Protein AF-A0A1W0WW87-F1 (afdb_monomer)

Mean predicted aligned error: 3.77 Å

pLDDT: mean 93.61, std 10.42, range [46.66, 98.69]

Foldseek 3Di:
DKEKEKEAAPPPDDPVRQVVVQVVQLCVVVVVVDDSVLRHYHYHHDDQVVDDDPRDGDNPDIDIDMDDDDDPPDD

Organism: Hypsibius exemplaris (NCBI:txid2072580)

Secondary structure (DSSP, 8-state):
-EEEEEEE-TTS--HHHHHHHHHHHHHHHHTTT--GGG-EEEEEE--GGG-EETTEE-SS-EEEEEEE-------

Sequence (75 aa):
MPLHRIFHNPETFSPTAKEGLASTITNIYTDRGLPPFYAVVLFLPLETDLFFVGGKATDQFVRFVVQHLARPTWR

InterPro domains:
  IPR014347 Tautomerase/MIF superfamily [G3DSA:3.30.429.10] (1-74)
  IPR028116 Tautomerase, cis-CaaD-like [PF14832] (1-71)

Radius of gyration: 15.05 Å; Cα contacts (8 Å, |Δi|>4): 99; chains: 1; bounding box: 34×17×48 Å

Nearest PDB structures (foldseek):
  3c6v-assembly1_C  TM=9.126E-01  e=9.077E-05  Aspergillus fumigatus Af293
  6vvm-assembly1_C  TM=7.699E-01  e=1.422E-02  Caballeronia cordobensis
  4lkb-assembly1_B  TM=7.042E-01  e=1.422E-02  Nostoc sp. PCC 7120 = FACHB-418
  6vvn-assembly1_C  TM=8.240E-01  e=4.540E-02  Caballeronia arationis
  7yxv-assembly1_A  TM=6.520E-01  e=3.227E-02  Acinetobacter baumannii

Solvent-accessible surface area (backbone atoms only — not comparable to full-atom values): 4506 Å² total; per-residue (Å²): 74,43,38,38,40,36,37,28,31,70,84,75,59,54,74,67,54,50,51,53,49,47,50,55,57,27,45,68,42,39,81,70,74,42,66,57,89,41,51,42,73,44,83,42,68,43,60,41,92,76,39,67,62,97,87,37,66,49,66,89,54,74,47,82,46,77,45,72,52,75,80,83,82,83,125

Structure (mmCIF, N/CA/C/O backbone):
data_AF-A0A1W0WW87-F1
#
_entry.id   AF-A0A1W0WW87-F1
#
loop_
_atom_site.group_PDB
_atom_site.id
_atom_site.type_symbol
_atom_site.label_atom_id
_atom_site.label_alt_id
_atom_site.label_comp_id
_atom_site.label_asym_id
_atom_site.label_entity_id
_atom_site.label_seq_id
_atom_site.pdbx_PDB_ins_code
_atom_site.Cartn_x
_atom_site.Cartn_y
_atom_site.Cartn_z
_atom_site.occupancy
_atom_site.B_iso_or_equiv
_atom_site.auth_seq_id
_atom_site.auth_comp_id
_atom_site.auth_asym_id
_atom_site.auth_atom_id
_atom_site.pdbx_PDB_model_num
ATOM 1 N N . MET A 1 1 ? -0.881 0.664 -16.283 1.00 91.19 1 MET A N 1
ATOM 2 C CA . MET A 1 1 ? -0.646 1.591 -15.153 1.00 91.19 1 MET A CA 1
ATOM 3 C C . MET A 1 1 ? -1.306 1.024 -13.904 1.00 91.19 1 MET A C 1
ATOM 5 O O . MET A 1 1 ? -2.534 1.053 -13.839 1.00 91.19 1 MET A O 1
ATOM 9 N N . PRO A 1 2 ? -0.538 0.383 -13.010 1.00 95.12 2 PRO A N 1
ATOM 10 C CA . PRO A 1 2 ? -1.054 -0.146 -11.752 1.00 95.12 2 PRO A CA 1
ATOM 11 C C . PRO A 1 2 ? -1.380 0.956 -10.738 1.00 95.12 2 PRO A C 1
ATOM 13 O O . PRO A 1 2 ? -0.515 1.735 -10.347 1.00 95.12 2 PRO A O 1
ATOM 16 N N . LEU A 1 3 ? -2.628 0.966 -10.275 1.00 97.44 3 LEU A N 1
ATOM 17 C CA . LEU A 1 3 ? -3.084 1.755 -9.136 1.00 97.44 3 LEU A CA 1
ATOM 18 C C . LEU A 1 3 ? -3.404 0.816 -7.973 1.00 97.44 3 LEU A C 1
ATOM 20 O O . LEU A 1 3 ? -4.365 0.045 -8.037 1.00 97.44 3 LEU A O 1
ATOM 24 N N . HIS A 1 4 ? -2.614 0.907 -6.910 1.00 98.44 4 HIS A N 1
ATOM 25 C CA . HIS A 1 4 ? -2.861 0.259 -5.628 1.00 98.44 4 HIS A CA 1
ATOM 26 C C . HIS A 1 4 ? -3.617 1.218 -4.719 1.00 98.44 4 HIS A C 1
ATOM 28 O O . HIS A 1 4 ? -3.172 2.335 -4.468 1.00 98.44 4 HIS A O 1
ATOM 34 N N . ARG A 1 5 ? -4.756 0.773 -4.201 1.00 98.56 5 ARG A N 1
ATOM 35 C CA . ARG A 1 5 ? -5.472 1.420 -3.101 1.00 98.56 5 ARG A CA 1
ATOM 36 C C . ARG A 1 5 ? -5.422 0.487 -1.907 1.00 98.56 5 ARG A C 1
ATOM 38 O O . ARG A 1 5 ? -5.881 -0.653 -2.000 1.00 98.56 5 ARG A O 1
ATOM 45 N N . ILE A 1 6 ? -4.839 0.967 -0.822 1.00 98.62 6 ILE A N 1
ATOM 46 C CA . ILE A 1 6 ? -4.634 0.216 0.410 1.00 98.62 6 ILE A CA 1
ATOM 47 C C . ILE A 1 6 ? -5.515 0.866 1.466 1.00 98.62 6 ILE A C 1
ATOM 49 O O . ILE A 1 6 ? -5.190 1.937 1.975 1.00 98.62 6 ILE A O 1
ATOM 53 N N . PHE A 1 7 ? -6.645 0.232 1.758 1.00 98.31 7 PHE A N 1
ATOM 54 C CA . PHE A 1 7 ? -7.524 0.652 2.842 1.00 98.31 7 PHE A CA 1
ATOM 55 C C . PHE A 1 7 ? -7.031 0.037 4.145 1.00 98.31 7 PHE A C 1
ATOM 57 O O . PHE A 1 7 ? -6.748 -1.163 4.178 1.00 98.31 7 PHE A O 1
ATOM 64 N N . HIS A 1 8 ? -6.901 0.840 5.192 1.00 98.12 8 HIS A N 1
ATOM 65 C CA . HIS A 1 8 ? -6.350 0.392 6.470 1.00 98.12 8 HIS A CA 1
ATOM 66 C C . HIS A 1 8 ? -6.924 1.205 7.633 1.00 98.12 8 HIS A C 1
ATOM 68 O O . HIS A 1 8 ? -7.426 2.309 7.421 1.00 98.12 8 HIS A O 1
ATOM 74 N N . ASN A 1 9 ? -6.819 0.692 8.857 1.00 96.94 9 ASN A N 1
ATOM 75 C CA . ASN A 1 9 ? -7.096 1.493 10.048 1.00 96.94 9 ASN A CA 1
ATOM 76 C C . ASN A 1 9 ? -6.015 2.594 10.191 1.00 96.94 9 ASN A C 1
ATOM 78 O O . ASN A 1 9 ? -4.843 2.303 9.927 1.00 96.94 9 ASN A O 1
ATOM 82 N N . PRO A 1 10 ? -6.340 3.840 10.592 1.00 95.88 10 PRO A N 1
ATOM 83 C CA . PRO A 1 10 ? -5.378 4.943 10.690 1.00 95.88 10 PRO A CA 1
ATOM 84 C C . PRO A 1 10 ? -4.059 4.601 11.402 1.00 95.88 10 PRO A C 1
ATOM 86 O O . PRO A 1 10 ? -3.001 5.066 10.971 1.00 95.88 10 PRO A O 1
ATOM 89 N N . GLU A 1 11 ? -4.106 3.740 12.418 1.00 94.88 11 GLU A N 1
ATOM 90 C CA . GLU A 1 11 ? -2.966 3.364 13.262 1.00 94.88 11 GLU A CA 1
ATOM 91 C C . GLU A 1 11 ? -2.094 2.244 12.665 1.00 94.88 11 GLU A C 1
ATOM 93 O O . GLU A 1 11 ? -1.008 1.962 13.168 1.00 94.88 11 GLU A O 1
ATOM 98 N N . THR A 1 12 ? -2.522 1.610 11.565 1.00 97.00 12 THR A N 1
ATOM 99 C CA . THR A 1 12 ? -1.837 0.432 11.001 1.00 97.00 12 THR A CA 1
ATOM 100 C C . THR A 1 12 ? -0.428 0.725 10.475 1.00 97.00 12 THR A C 1
ATOM 102 O O . THR A 1 12 ? 0.460 -0.116 10.601 1.00 97.00 12 THR A O 1
ATOM 105 N N . PHE A 1 13 ? -0.207 1.883 9.844 1.00 97.19 13 PHE A N 1
ATOM 106 C CA . PHE A 1 13 ? 1.058 2.180 9.163 1.00 97.19 13 PHE A CA 1
ATOM 107 C C . PHE A 1 13 ? 1.666 3.503 9.622 1.00 97.19 13 PHE A C 1
ATOM 109 O O . PHE A 1 13 ? 1.066 4.567 9.451 1.00 97.19 13 PHE A O 1
ATOM 116 N N . SER A 1 14 ? 2.921 3.449 10.076 1.00 97.94 14 SER A N 1
ATOM 117 C CA . SER A 1 14 ? 3.754 4.642 10.241 1.00 97.94 14 SER A CA 1
ATOM 118 C C . SER A 1 14 ? 4.118 5.258 8.878 1.00 97.94 14 SER A C 1
ATOM 120 O O . SER A 1 14 ? 4.095 4.556 7.861 1.00 97.94 14 SER A O 1
ATOM 122 N N . PRO A 1 15 ? 4.504 6.546 8.817 1.00 97.75 15 PRO A N 1
ATOM 123 C CA . PRO A 1 15 ? 4.958 7.170 7.571 1.00 97.75 15 PRO A CA 1
ATOM 124 C C . PRO A 1 15 ? 6.085 6.390 6.874 1.00 97.75 15 PRO A C 1
ATOM 126 O O . PRO A 1 15 ? 6.003 6.130 5.677 1.00 97.75 15 PRO A O 1
ATOM 129 N N . THR A 1 16 ? 7.081 5.924 7.633 1.00 98.44 16 THR A N 1
ATOM 130 C CA . THR A 1 16 ? 8.201 5.126 7.109 1.00 98.44 16 THR A CA 1
ATOM 131 C C . THR A 1 16 ? 7.745 3.769 6.572 1.00 98.44 16 THR A C 1
ATOM 133 O O . THR A 1 16 ? 8.239 3.316 5.541 1.00 98.44 16 THR A O 1
ATOM 136 N N . ALA A 1 17 ? 6.767 3.123 7.219 1.00 98.38 17 ALA A N 1
ATOM 137 C CA . ALA A 1 17 ? 6.194 1.878 6.710 1.00 98.38 17 ALA A CA 1
ATOM 138 C C . ALA A 1 17 ? 5.442 2.098 5.386 1.00 98.38 17 ALA A C 1
ATOM 140 O O . ALA A 1 17 ? 5.561 1.279 4.473 1.00 98.38 17 ALA A O 1
ATOM 141 N N . LYS A 1 18 ? 4.713 3.218 5.252 1.00 98.44 18 LYS A N 1
ATOM 142 C CA . LYS A 1 18 ? 4.027 3.585 4.001 1.00 98.44 18 LYS A CA 1
ATOM 143 C C . LYS A 1 18 ? 5.022 3.785 2.858 1.00 98.44 18 LYS A C 1
ATOM 145 O O . LYS A 1 18 ? 4.811 3.248 1.773 1.00 98.44 18 LYS A O 1
ATOM 150 N N . GLU A 1 19 ? 6.116 4.501 3.113 1.00 98.44 19 GLU A N 1
ATOM 151 C CA . GLU A 1 19 ? 7.182 4.728 2.131 1.00 98.44 19 GLU A CA 1
ATOM 152 C C . GLU A 1 19 ? 7.872 3.418 1.719 1.00 98.44 19 GLU A C 1
ATOM 154 O O . GLU A 1 19 ? 7.981 3.120 0.526 1.00 98.44 19 GLU A O 1
ATOM 159 N N . GLY A 1 20 ? 8.256 2.584 2.691 1.00 98.69 20 GLY A N 1
ATOM 160 C CA . GLY A 1 20 ? 8.889 1.291 2.422 1.00 98.69 20 GLY A CA 1
ATOM 161 C C . GLY A 1 20 ? 7.993 0.341 1.619 1.00 98.69 20 GLY A C 1
ATOM 162 O O . GLY A 1 20 ? 8.455 -0.305 0.672 1.00 98.69 20 GLY A O 1
ATOM 163 N N . LEU A 1 21 ? 6.695 0.293 1.933 1.00 98.50 21 LEU A N 1
ATOM 164 C CA . LEU A 1 21 ? 5.735 -0.524 1.191 1.00 98.50 21 LEU A CA 1
ATOM 165 C C . LEU A 1 21 ? 5.488 0.024 -0.222 1.00 98.50 21 LEU A C 1
ATOM 167 O O . LEU A 1 21 ? 5.461 -0.757 -1.173 1.00 98.50 21 LEU A O 1
ATOM 171 N N . ALA A 1 22 ? 5.353 1.343 -0.389 1.00 98.62 22 ALA A N 1
ATOM 172 C CA . ALA A 1 22 ? 5.193 1.956 -1.708 1.00 98.62 22 ALA A CA 1
ATOM 173 C C . ALA A 1 22 ? 6.411 1.699 -2.613 1.00 98.62 22 ALA A C 1
ATOM 175 O O . ALA A 1 22 ? 6.243 1.350 -3.785 1.00 98.62 22 ALA A O 1
ATOM 176 N N . SER A 1 23 ? 7.624 1.792 -2.059 1.00 98.56 23 SER A N 1
ATOM 177 C CA . SER A 1 23 ? 8.872 1.448 -2.752 1.00 98.56 23 SER A CA 1
ATOM 178 C C . SER A 1 23 ? 8.899 -0.029 -3.160 1.00 98.56 23 SER A C 1
ATOM 180 O O . SER A 1 23 ? 9.098 -0.353 -4.330 1.00 98.56 23 SER A O 1
ATOM 182 N N . THR A 1 24 ? 8.561 -0.931 -2.233 1.00 98.56 24 THR A N 1
ATOM 183 C CA . THR A 1 24 ? 8.496 -2.378 -2.503 1.00 98.56 24 THR A CA 1
ATOM 184 C C . THR A 1 24 ? 7.495 -2.711 -3.614 1.00 98.56 24 THR A C 1
ATOM 186 O O . THR A 1 24 ? 7.815 -3.475 -4.522 1.00 98.56 24 THR A O 1
ATOM 189 N N . ILE A 1 25 ? 6.299 -2.111 -3.593 1.00 98.12 25 ILE A N 1
ATOM 190 C CA . ILE A 1 25 ? 5.292 -2.291 -4.651 1.00 98.12 25 ILE A CA 1
ATOM 191 C C . ILE A 1 25 ? 5.801 -1.752 -5.992 1.00 98.12 25 ILE A C 1
ATOM 193 O O . ILE A 1 25 ? 5.595 -2.389 -7.023 1.00 98.12 25 ILE A O 1
ATOM 197 N N . THR A 1 26 ? 6.465 -0.598 -5.993 1.00 98.38 26 THR A N 1
ATOM 198 C CA . THR A 1 26 ? 7.032 -0.003 -7.213 1.00 98.38 26 THR A CA 1
ATOM 199 C C . THR A 1 26 ? 8.074 -0.930 -7.839 1.00 98.38 26 THR A C 1
ATOM 201 O O . THR A 1 26 ? 8.017 -1.167 -9.049 1.00 98.38 26 THR A O 1
ATOM 204 N N . ASN A 1 27 ? 8.932 -1.544 -7.017 1.00 98.44 27 ASN A N 1
ATOM 205 C CA . ASN A 1 27 ? 9.973 -2.467 -7.475 1.00 98.44 27 ASN A CA 1
ATOM 206 C C . ASN A 1 27 ? 9.405 -3.674 -8.236 1.00 98.44 27 ASN A C 1
ATOM 208 O O . ASN A 1 27 ? 9.926 -4.039 -9.285 1.00 98.44 27 ASN A O 1
ATOM 212 N N . ILE A 1 28 ? 8.254 -4.214 -7.809 1.00 97.12 28 ILE A N 1
ATOM 213 C CA . ILE A 1 28 ? 7.558 -5.305 -8.524 1.00 97.12 28 ILE A CA 1
ATOM 214 C C . ILE A 1 28 ? 7.345 -4.959 -10.010 1.00 97.12 28 ILE A C 1
ATOM 216 O O . ILE A 1 28 ? 7.410 -5.841 -10.874 1.00 97.12 28 ILE A O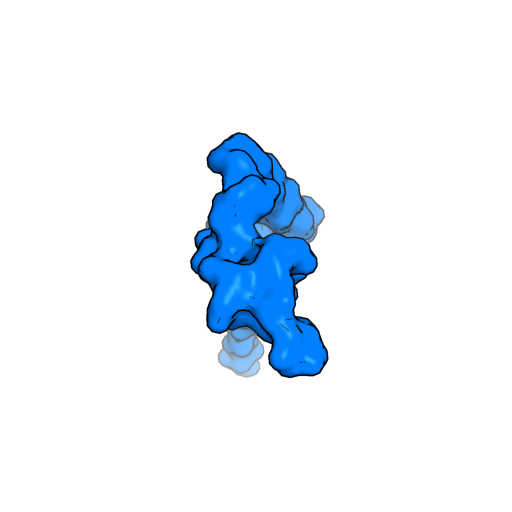 1
ATOM 220 N N . TYR A 1 29 ? 7.078 -3.693 -10.329 1.00 95.81 29 TYR A N 1
ATOM 221 C CA . TYR A 1 29 ? 6.827 -3.249 -11.697 1.00 95.81 29 TYR A CA 1
ATOM 222 C C . TYR A 1 29 ? 8.099 -2.836 -12.436 1.00 95.81 29 TYR A C 1
ATOM 224 O O . TYR A 1 29 ? 8.231 -3.161 -13.620 1.00 95.81 29 TYR A O 1
ATOM 232 N N . THR A 1 30 ? 9.037 -2.166 -11.766 1.00 97.25 30 THR A N 1
ATOM 233 C CA . THR A 1 30 ? 10.308 -1.767 -12.390 1.00 97.25 30 THR A CA 1
ATOM 234 C C . THR A 1 30 ? 11.177 -2.970 -12.731 1.00 97.25 30 THR A C 1
ATOM 236 O O . THR A 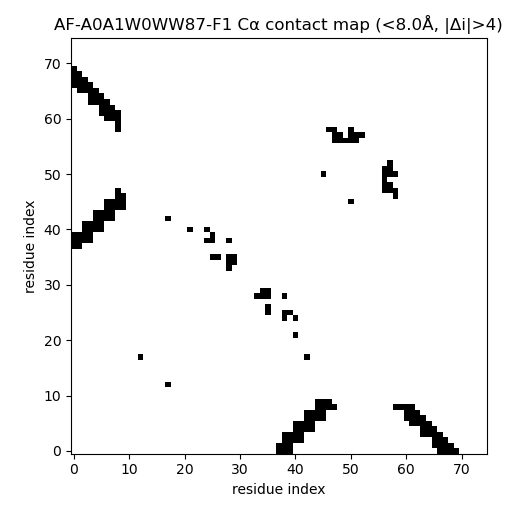1 30 ? 11.776 -2.988 -13.803 1.00 97.25 30 THR A O 1
ATOM 239 N N . ASP A 1 31 ? 11.143 -4.027 -11.915 1.00 97.62 31 ASP A N 1
ATOM 240 C CA . ASP A 1 31 ? 11.835 -5.299 -12.180 1.00 97.62 31 ASP A CA 1
ATOM 241 C C . ASP A 1 31 ? 11.316 -5.997 -13.451 1.00 97.62 31 ASP A C 1
ATOM 243 O O . ASP A 1 31 ? 11.975 -6.863 -14.022 1.00 97.62 31 ASP A O 1
ATOM 247 N N . ARG A 1 32 ? 10.125 -5.608 -13.922 1.00 95.12 32 ARG A N 1
ATOM 248 C CA . ARG A 1 32 ? 9.495 -6.086 -15.164 1.00 95.12 32 ARG A CA 1
ATOM 249 C C . ARG A 1 32 ? 9.601 -5.072 -16.311 1.00 95.12 32 ARG A C 1
ATOM 251 O O . ARG A 1 32 ? 8.927 -5.230 -17.326 1.00 95.12 32 ARG A O 1
ATOM 258 N N . GLY A 1 33 ? 10.425 -4.034 -16.157 1.00 94.81 33 GLY A N 1
ATOM 259 C CA . GLY A 1 33 ? 10.720 -3.039 -17.192 1.00 94.81 33 GLY A CA 1
ATOM 260 C C . GLY A 1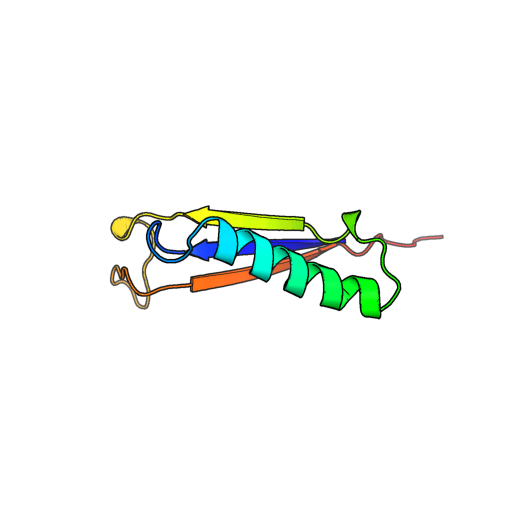 33 ? 9.694 -1.911 -17.325 1.00 94.81 33 GLY A C 1
ATOM 261 O O . GLY A 1 33 ? 9.760 -1.145 -18.287 1.00 94.81 33 GLY A O 1
ATOM 262 N N . LEU A 1 34 ? 8.741 -1.782 -16.394 1.00 93.31 34 LEU A N 1
ATOM 263 C CA . LEU A 1 34 ? 7.821 -0.645 -16.401 1.00 93.31 34 LEU A CA 1
ATOM 264 C C . LEU A 1 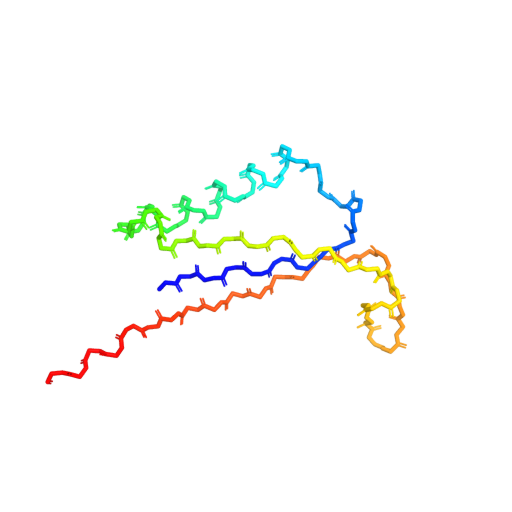34 ? 8.474 0.596 -15.774 1.00 93.31 34 LEU A C 1
ATOM 266 O O . LEU A 1 34 ? 9.177 0.475 -14.771 1.00 93.31 34 LEU A O 1
ATOM 270 N N . PRO A 1 35 ? 8.210 1.807 -16.300 1.00 95.38 35 PRO A N 1
ATOM 271 C CA . PRO A 1 35 ? 8.656 3.034 -15.652 1.00 95.38 35 PRO A CA 1
ATOM 272 C C . PRO A 1 35 ? 8.087 3.160 -14.226 1.00 95.38 35 PRO A C 1
ATOM 274 O O . PRO A 1 35 ? 6.903 2.877 -14.029 1.00 95.38 35 PRO A O 1
ATOM 277 N N . PRO A 1 36 ? 8.861 3.648 -13.238 1.00 96.44 36 PRO A N 1
ATOM 278 C CA . PRO A 1 36 ? 8.427 3.706 -11.838 1.00 96.44 36 PRO A CA 1
ATOM 279 C C . PRO A 1 36 ? 7.162 4.549 -11.640 1.00 96.44 36 PRO A C 1
ATOM 281 O O . PRO A 1 36 ? 6.273 4.168 -10.889 1.00 96.44 36 PRO A O 1
ATOM 284 N N . PHE A 1 37 ? 7.013 5.643 -12.395 1.00 94.69 37 PHE A N 1
ATOM 285 C CA . PHE A 1 37 ? 5.842 6.521 -12.310 1.00 94.69 37 PHE A CA 1
ATOM 286 C C . PHE A 1 37 ? 4.524 5.867 -12.772 1.00 94.69 37 PHE A C 1
ATOM 288 O O . PHE A 1 37 ? 3.460 6.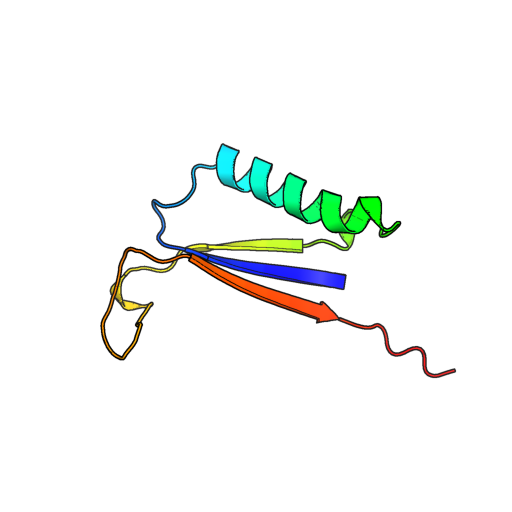468 -12.642 1.00 94.69 37 PHE A O 1
ATOM 295 N N . TYR A 1 38 ? 4.560 4.649 -13.329 1.00 94.88 38 TYR A N 1
ATOM 296 C CA . TYR A 1 38 ? 3.346 3.888 -13.632 1.00 94.88 38 TYR A CA 1
ATOM 297 C C . TYR A 1 38 ? 2.728 3.243 -12.392 1.00 94.88 38 TYR A C 1
ATOM 299 O O . TYR A 1 38 ? 1.531 2.947 -12.431 1.00 94.88 38 TYR A O 1
ATOM 307 N N . ALA A 1 39 ? 3.517 2.999 -11.343 1.00 96.62 39 ALA A N 1
ATOM 308 C CA . ALA A 1 39 ? 3.057 2.418 -10.093 1.00 96.62 39 ALA A CA 1
ATOM 309 C C . ALA A 1 39 ? 2.610 3.513 -9.129 1.00 96.62 39 ALA A C 1
ATOM 311 O O . ALA A 1 39 ? 3.417 4.258 -8.583 1.00 96.62 39 ALA A O 1
ATOM 312 N N . VAL A 1 40 ? 1.298 3.603 -8.927 1.00 97.81 40 VAL A N 1
ATOM 313 C CA . VAL A 1 40 ? 0.689 4.555 -7.996 1.00 97.81 40 VAL A CA 1
ATOM 314 C C . VAL A 1 40 ? 0.165 3.785 -6.793 1.00 97.81 40 VAL A C 1
ATOM 316 O O . VAL A 1 40 ? -0.582 2.821 -6.958 1.00 97.81 40 VAL A O 1
ATOM 319 N N . VAL A 1 41 ? 0.533 4.215 -5.587 1.00 98.62 41 VAL A N 1
ATOM 320 C CA . VAL A 1 41 ? 0.097 3.602 -4.326 1.00 98.62 41 VAL A CA 1
ATOM 321 C C . VAL A 1 41 ? -0.583 4.656 -3.463 1.00 98.62 41 VAL A C 1
ATOM 323 O O . VAL A 1 41 ? 0.012 5.678 -3.136 1.00 98.62 41 VAL A O 1
ATOM 326 N N . LEU A 1 42 ? -1.837 4.402 -3.096 1.00 98.56 42 LEU A N 1
ATOM 327 C CA . LEU A 1 42 ? -2.636 5.251 -2.219 1.00 98.56 42 LEU A CA 1
ATOM 328 C C . LEU A 1 42 ? -2.898 4.526 -0.900 1.00 98.56 42 LEU A C 1
ATOM 330 O O . LEU A 1 42 ? -3.420 3.410 -0.901 1.00 98.56 42 LEU A O 1
ATOM 334 N N . PHE A 1 43 ? -2.592 5.189 0.211 1.00 98.69 43 PHE A N 1
ATOM 335 C CA . PHE A 1 43 ? -2.980 4.763 1.554 1.00 98.69 43 PHE A CA 1
ATOM 336 C C . PHE A 1 43 ? -4.246 5.513 1.959 1.00 98.69 43 PHE A C 1
ATOM 338 O O . PHE A 1 43 ? -4.243 6.741 2.027 1.00 98.69 43 PHE A O 1
ATOM 345 N N . LEU A 1 44 ? -5.326 4.772 2.182 1.00 98.38 44 LEU A N 1
ATOM 346 C CA . LEU A 1 44 ? -6.659 5.297 2.449 1.00 98.38 44 LEU A CA 1
ATOM 347 C C . LEU A 1 44 ? -7.075 4.867 3.864 1.00 98.38 44 LEU A C 1
ATOM 349 O O . LEU A 1 44 ? -7.564 3.746 4.030 1.00 98.38 44 LEU A O 1
ATOM 353 N N . PRO A 1 45 ? -6.842 5.703 4.891 1.00 97.62 45 PRO A N 1
ATOM 354 C CA . PRO A 1 45 ? -7.287 5.390 6.239 1.00 97.62 45 PRO A CA 1
ATOM 355 C C . PRO A 1 45 ? -8.820 5.380 6.294 1.00 97.62 45 PRO A C 1
ATOM 357 O O . PRO A 1 45 ? -9.460 6.271 5.734 1.00 97.62 45 PRO A O 1
ATOM 360 N N . LEU A 1 46 ? -9.398 4.378 6.954 1.00 97.19 46 LEU A N 1
ATOM 361 C CA . LEU A 1 46 ? -10.831 4.299 7.236 1.00 97.19 46 LEU A CA 1
ATOM 362 C C . LEU A 1 46 ? -11.046 4.092 8.733 1.00 97.19 46 LEU A C 1
ATOM 364 O O . LEU A 1 46 ? -10.413 3.223 9.331 1.00 97.19 46 LEU A O 1
ATOM 368 N N . GLU A 1 47 ? -11.971 4.856 9.306 1.00 94.56 47 GLU A N 1
ATOM 369 C CA . GLU A 1 47 ? -12.456 4.625 10.665 1.00 94.56 47 GLU A CA 1
ATOM 370 C C . GLU A 1 47 ? -13.133 3.249 10.782 1.00 94.56 47 GLU A C 1
ATOM 372 O O . GLU A 1 47 ? -13.649 2.694 9.805 1.00 94.56 47 GLU A O 1
ATOM 377 N N . THR A 1 48 ? -13.124 2.684 11.989 1.00 89.88 48 THR A N 1
ATOM 378 C CA . THR A 1 48 ? -13.617 1.324 12.267 1.00 89.88 48 THR A CA 1
ATOM 379 C C . THR A 1 48 ? -15.085 1.122 11.876 1.00 89.88 48 THR A C 1
ATOM 381 O O . THR A 1 48 ? -15.472 0.035 11.449 1.00 89.88 48 THR A O 1
ATOM 384 N N . ASP A 1 49 ? -15.910 2.163 11.975 1.00 95.25 49 ASP A N 1
ATOM 385 C CA . ASP A 1 49 ? -17.3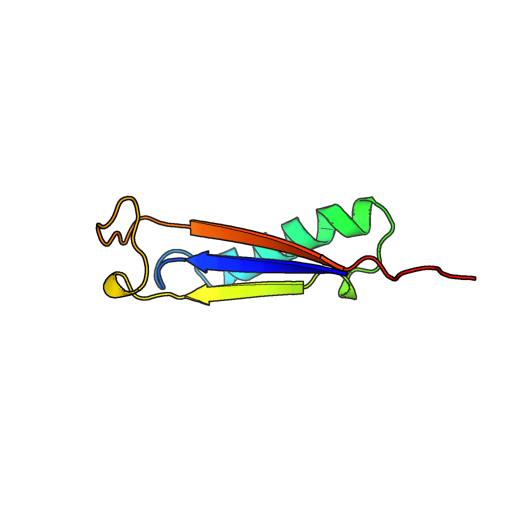31 2.151 11.614 1.00 95.25 49 ASP A CA 1
ATOM 386 C C . ASP A 1 49 ? -17.592 2.317 10.106 1.00 95.25 49 ASP A C 1
ATOM 388 O O . ASP A 1 49 ? -18.747 2.338 9.685 1.00 95.25 49 ASP A O 1
ATOM 392 N N . LEU A 1 50 ? -16.541 2.390 9.284 1.00 96.00 50 LEU A N 1
ATOM 393 C CA . LEU A 1 50 ? -16.621 2.441 7.821 1.00 96.00 50 LEU A CA 1
ATOM 394 C C . LEU A 1 50 ? -16.191 1.125 7.156 1.00 96.00 50 LEU A C 1
ATOM 396 O O . LEU A 1 50 ? -16.338 0.976 5.939 1.00 96.00 50 LEU A O 1
ATOM 400 N N . PHE A 1 51 ? -15.673 0.160 7.923 1.00 95.88 51 PHE A N 1
ATOM 401 C CA . PHE A 1 51 ? -15.171 -1.107 7.397 1.00 95.88 51 PHE A CA 1
ATOM 402 C C . PHE A 1 51 ? -15.837 -2.309 8.075 1.00 95.88 51 PHE A C 1
ATOM 404 O O . PHE A 1 51 ? -15.614 -2.596 9.249 1.00 95.88 51 PHE A O 1
ATOM 411 N N . PHE A 1 52 ? -16.641 -3.050 7.307 1.00 96.50 52 PHE A N 1
ATOM 412 C CA . PHE A 1 52 ? -17.417 -4.184 7.806 1.00 96.50 52 PHE A CA 1
ATOM 413 C C . PHE A 1 52 ? -17.012 -5.490 7.127 1.00 96.50 52 PHE A C 1
ATOM 415 O O . PHE A 1 52 ? -16.968 -5.584 5.899 1.00 96.50 52 PHE A O 1
ATOM 422 N N . VAL A 1 53 ? -16.813 -6.535 7.928 1.00 96.25 53 VAL A N 1
ATOM 423 C CA . VAL A 1 53 ? -16.591 -7.909 7.462 1.00 96.25 53 VAL A CA 1
ATOM 424 C C . VAL A 1 53 ? -17.727 -8.775 7.993 1.00 96.25 53 VAL A C 1
ATOM 426 O O . VAL A 1 53 ? -17.974 -8.827 9.194 1.00 96.25 53 VAL A O 1
ATOM 429 N N . GLY A 1 54 ? -18.481 -9.416 7.095 1.00 96.38 54 GLY A N 1
ATOM 430 C CA . GLY A 1 54 ? -19.642 -10.228 7.489 1.00 96.38 54 GLY A CA 1
ATOM 431 C C . GLY A 1 54 ? -20.732 -9.438 8.229 1.00 96.38 54 GLY A C 1
ATOM 432 O O . GLY A 1 54 ? -21.403 -9.988 9.097 1.00 96.38 54 GLY A O 1
ATOM 433 N N . GLY A 1 55 ? -20.879 -8.143 7.929 1.00 97.06 55 GLY A N 1
ATOM 434 C CA . GLY A 1 55 ? -21.861 -7.265 8.575 1.00 97.06 55 GLY A CA 1
ATOM 435 C C . GLY A 1 55 ? -21.450 -6.738 9.955 1.00 97.06 55 GLY A C 1
ATOM 436 O O . GLY A 1 55 ? -22.283 -6.157 10.643 1.00 97.06 55 GLY A O 1
ATOM 437 N N . LYS A 1 56 ? -20.190 -6.916 10.371 1.00 97.19 56 LYS A N 1
ATOM 438 C CA . LYS A 1 56 ? -19.660 -6.404 11.645 1.00 97.19 56 LYS A CA 1
ATOM 439 C C . LYS A 1 56 ? -18.459 -5.495 11.414 1.00 97.19 56 LYS A C 1
ATOM 441 O O . LYS A 1 56 ? -17.598 -5.829 10.604 1.00 97.19 56 LYS A O 1
ATOM 446 N N . ALA A 1 57 ? -18.418 -4.371 12.126 1.00 95.81 57 ALA A N 1
ATOM 447 C CA . ALA A 1 57 ? -17.283 -3.454 12.118 1.00 95.81 57 ALA A CA 1
ATOM 448 C C . ALA A 1 57 ? -16.034 -4.133 12.702 1.00 95.81 57 ALA A C 1
ATOM 450 O O . ALA A 1 57 ? -16.143 -4.963 13.611 1.00 95.81 57 ALA A O 1
ATOM 451 N N . THR A 1 58 ? -14.858 -3.792 12.180 1.00 94.31 58 THR A N 1
ATOM 452 C CA . THR A 1 58 ? -13.574 -4.281 12.695 1.00 94.31 58 THR A CA 1
ATOM 453 C C . THR A 1 58 ? -12.478 -3.247 12.474 1.00 94.31 58 THR A C 1
ATOM 455 O O . THR A 1 58 ? -12.422 -2.597 11.435 1.00 94.31 58 THR A O 1
ATOM 458 N N . ASP A 1 59 ? -11.609 -3.097 13.464 1.00 93.31 59 ASP A N 1
ATOM 459 C CA . ASP A 1 59 ? -10.401 -2.271 13.435 1.00 93.31 59 ASP A CA 1
ATOM 460 C C . ASP A 1 59 ? -9.174 -3.051 12.923 1.00 93.31 59 ASP A C 1
ATOM 462 O O . ASP A 1 59 ? -8.170 -2.460 12.528 1.00 93.31 59 ASP A O 1
ATOM 466 N N . GLN A 1 60 ? -9.267 -4.381 12.858 1.00 94.00 60 GLN A N 1
ATOM 467 C CA . GLN A 1 60 ? -8.205 -5.278 12.410 1.00 94.00 60 GLN A CA 1
ATOM 468 C C . GLN A 1 60 ? -8.321 -5.576 10.914 1.00 94.00 60 GLN A C 1
ATOM 470 O O . GLN A 1 60 ? -8.691 -6.680 10.504 1.00 94.00 60 GLN A O 1
ATOM 475 N N . PHE A 1 61 ? -7.992 -4.596 10.071 1.00 95.25 61 PHE A N 1
ATOM 476 C CA . PHE A 1 61 ? -8.063 -4.786 8.625 1.00 95.25 61 PHE A CA 1
ATOM 477 C C . PHE A 1 61 ? -6.955 -4.086 7.838 1.00 95.25 61 PHE 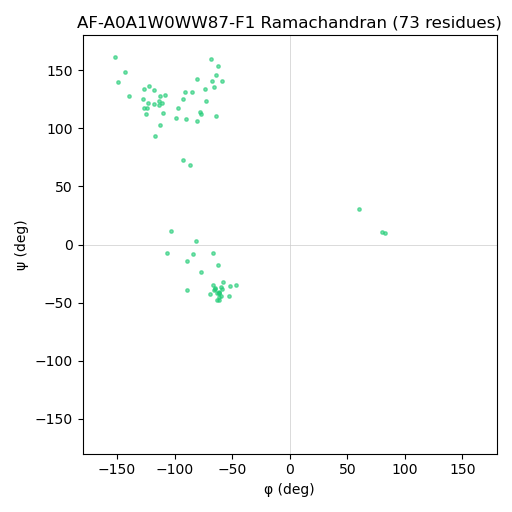A C 1
ATOM 479 O O . PHE A 1 61 ? -6.511 -2.983 8.147 1.00 95.25 61 PHE A O 1
ATOM 486 N N . VAL A 1 62 ? -6.591 -4.730 6.727 1.00 97.25 62 VAL A N 1
ATOM 487 C CA . VAL A 1 62 ? -5.927 -4.109 5.580 1.00 97.25 62 VAL A CA 1
ATOM 488 C C . VAL A 1 62 ? -6.537 -4.705 4.317 1.00 97.25 62 VAL A C 1
AT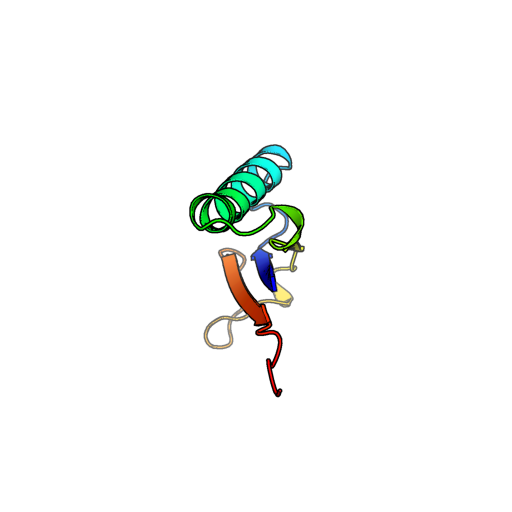OM 490 O O . VAL A 1 62 ? -6.592 -5.927 4.160 1.00 97.25 62 VAL A O 1
ATOM 493 N N . ARG A 1 63 ? -6.993 -3.863 3.389 1.00 97.50 63 ARG A N 1
ATOM 494 C CA . ARG A 1 63 ? -7.589 -4.298 2.121 1.00 97.50 63 ARG A CA 1
ATOM 495 C C . ARG A 1 63 ? -6.858 -3.680 0.938 1.00 97.50 63 ARG A C 1
ATOM 497 O O . ARG A 1 63 ? -6.893 -2.471 0.734 1.00 97.50 63 ARG A O 1
ATOM 504 N N . PHE A 1 64 ? -6.260 -4.541 0.119 1.00 98.06 64 PHE A N 1
ATOM 505 C CA . PHE A 1 64 ? -5.627 -4.160 -1.140 1.00 98.06 64 PHE A CA 1
ATOM 506 C C . PHE A 1 64 ? -6.624 -4.246 -2.293 1.00 98.06 64 PHE A C 1
ATOM 508 O O . PHE A 1 64 ? -7.292 -5.266 -2.484 1.00 98.06 64 PHE A O 1
ATOM 515 N N . VAL A 1 65 ? -6.687 -3.184 -3.091 1.00 98.12 65 VAL A N 1
ATOM 516 C CA . VAL A 1 65 ? -7.394 -3.153 -4.371 1.00 98.12 65 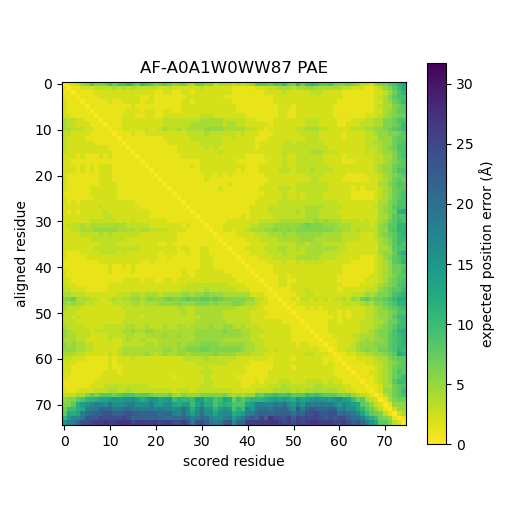VAL A CA 1
ATOM 517 C C . VAL A 1 65 ? -6.424 -2.666 -5.433 1.00 98.12 65 VAL A C 1
ATOM 519 O O . VAL A 1 65 ? -5.951 -1.532 -5.374 1.00 98.12 65 VAL A O 1
ATOM 522 N N . VAL A 1 66 ? -6.148 -3.519 -6.418 1.00 97.25 66 VAL A N 1
ATOM 523 C CA . VAL A 1 66 ? -5.211 -3.217 -7.502 1.00 97.25 66 VAL A CA 1
ATOM 524 C C . VAL A 1 66 ? -5.970 -3.125 -8.811 1.00 97.25 66 VAL A C 1
ATOM 526 O O . VAL A 1 66 ? -6.643 -4.069 -9.218 1.00 97.25 66 VAL A O 1
ATOM 529 N N . GLN A 1 67 ? -5.842 -1.989 -9.484 1.00 95.81 67 GLN A N 1
ATOM 530 C CA . GLN A 1 67 ? -6.384 -1.785 -10.818 1.00 95.81 67 GLN A CA 1
ATOM 531 C C . GLN A 1 67 ? -5.232 -1.679 -11.809 1.00 95.81 67 GLN A C 1
ATOM 533 O O . GLN A 1 67 ? -4.394 -0.787 -11.705 1.00 95.81 67 GLN A O 1
ATOM 538 N N . HIS A 1 68 ? -5.213 -2.562 -12.802 1.00 92.62 68 HIS A N 1
ATOM 539 C CA . HIS A 1 68 ? -4.324 -2.426 -13.947 1.00 92.62 68 HIS A CA 1
ATOM 540 C C . HIS A 1 68 ? -5.111 -1.812 -15.099 1.00 92.62 68 HIS A C 1
ATOM 542 O O . HIS A 1 68 ? -5.966 -2.468 -15.688 1.00 92.62 68 HIS A O 1
ATOM 548 N N . LEU A 1 69 ? -4.821 -0.555 -15.440 1.00 85.38 69 LEU A N 1
ATOM 549 C CA . LEU A 1 69 ? -5.289 -0.014 -16.713 1.00 85.38 69 LEU A CA 1
ATOM 550 C C . LEU A 1 69 ? -4.395 -0.566 -17.822 1.00 85.38 69 LEU A C 1
ATOM 552 O O . LEU A 1 69 ? -3.201 -0.235 -17.883 1.00 85.38 69 LEU A O 1
ATOM 556 N N . ALA A 1 70 ? -4.980 -1.404 -18.675 1.00 72.94 70 ALA A N 1
ATOM 557 C CA . ALA A 1 70 ? -4.434 -1.693 -19.989 1.00 72.94 70 ALA A CA 1
ATOM 558 C C . ALA A 1 70 ? -4.686 -0.474 -20.878 1.00 72.94 70 ALA A C 1
ATOM 560 O O . ALA A 1 70 ? -5.786 0.079 -20.893 1.00 72.94 70 ALA A O 1
ATOM 561 N N . ARG A 1 71 ? -3.668 -0.044 -21.621 1.00 67.00 71 ARG A N 1
ATOM 562 C CA . ARG A 1 71 ? -3.886 0.890 -22.720 1.00 67.00 71 ARG A CA 1
ATOM 563 C C . ARG A 1 71 ? -4.449 0.047 -23.869 1.00 67.00 71 ARG A C 1
ATOM 565 O O . ARG A 1 71 ? -3.722 -0.838 -24.317 1.00 67.00 71 ARG A O 1
ATOM 572 N N . PRO A 1 72 ? -5.702 0.233 -24.317 1.00 58.81 72 PRO A N 1
ATOM 573 C CA . PRO A 1 72 ? -6.194 -0.518 -25.459 1.00 58.81 72 PRO A CA 1
ATOM 574 C C . PRO A 1 72 ? -5.372 -0.111 -26.685 1.00 58.81 72 PRO A C 1
ATOM 576 O O . PRO A 1 72 ? -5.436 1.028 -27.145 1.00 58.81 72 PRO A O 1
ATOM 579 N N . THR A 1 73 ? -4.539 -1.022 -27.178 1.00 59.47 73 THR A N 1
ATOM 580 C CA . THR A 1 73 ? -3.814 -0.859 -28.438 1.00 59.47 73 THR A CA 1
ATOM 581 C C . THR A 1 73 ? -4.707 -1.349 -29.569 1.00 59.47 73 THR A C 1
ATOM 583 O O . THR A 1 73 ? -4.436 -2.384 -30.167 1.00 59.47 73 THR A O 1
ATOM 586 N N . TRP A 1 74 ? -5.799 -0.636 -29.840 1.00 55.31 74 TRP A N 1
ATOM 587 C CA . TRP A 1 74 ? -6.464 -0.779 -31.131 1.00 55.31 74 TRP A CA 1
ATOM 588 C C . TRP A 1 74 ? -5.675 0.076 -32.125 1.00 55.31 74 TRP A C 1
ATOM 590 O O . TRP A 1 74 ? -5.678 1.307 -32.044 1.00 55.31 74 TRP A O 1
ATOM 600 N N . ARG A 1 75 ? -4.916 -0.603 -32.980 1.00 46.66 75 ARG A N 1
ATOM 601 C CA . ARG A 1 75 ? -4.475 -0.128 -34.290 1.00 46.66 75 ARG A CA 1
ATOM 602 C C . ARG A 1 75 ? -5.073 -1.066 -35.320 1.00 46.66 75 ARG A C 1
ATOM 604 O O . ARG A 1 75 ? -5.118 -2.277 -35.007 1.00 46.66 75 ARG A O 1
#